Protein AF-A0AA44DJ04-F1 (afdb_monomer)

Nearest PDB structures (foldseek):
  2w25-assembly1_B  TM=4.644E-01  e=4.100E-03  Mycobacterium tuberculosis H37Rv
  3dfe-assembly2_C  TM=4.899E-01  e=1.283E-02  Trichormus variabilis ATCC 29413
  2w29-assembly1_B  TM=4.478E-01  e=8.770E-03  Mycobacterium tuberculosis H37Rv
  4pcq-assembly2_D  TM=4.815E-01  e=6.252E-02  Mycobacterium tuberculosis H37Rv
  4un1-assembly2_C  TM=4.308E-01  e=5.868E-02  Desulfovibrio desulfuricans

Mean predicted aligned error: 9.39 Å

Organism: Paraclostridium bifermentans (NCBI:txid1490)

Inter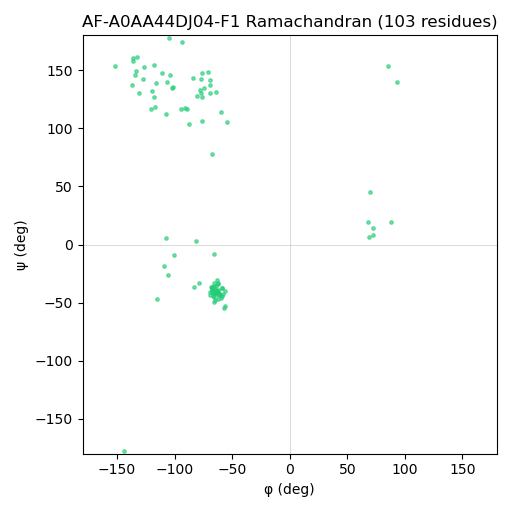Pro domains:
  IPR036680 Sporulation-like domain superfamily [SSF110997] (27-99)

Sequence (105 aa):
TGEDAVKDAQKRLEAATGWWTTYVGNDSNEYKIVIDWFTGEDAVKDAQKRLEAATGWWTTYVGYDSNEYKIVINGFEGESSAKDAQRKLQELGCWSTYVFTGEYK

Secondary structure (DSSP, 8-state):
-HHHHHHHHHHHHHHHH--------TT--EEEEEEEEEESHHHHHHHHHHHHHHH----EEEEEETTEEEEEEEEEESHHHHHHHHHHHHHTT---EEEE-S---

Solvent-accessible surface area (backbone atoms only — not comparable to full-atom values): 6173 Å² total; per-residue (Å²): 112,74,63,60,54,51,54,50,52,48,54,53,47,28,72,73,69,70,49,89,80,81,91,79,61,99,83,50,56,32,24,29,38,40,32,72,85,24,69,36,71,67,52,42,52,53,52,48,52,51,48,30,72,73,69,72,49,76,72,47,74,45,81,76,52,97,58,28,29,30,39,40,35,71,85,21,68,30,68,67,49,40,50,54,53,49,50,57,34,47,76,71,72,41,76,69,48,76,43,77,66,55,77,87,128

Foldseek 3Di:
DVVVVVVVVQVVCCVVPVDDDDDDDLPFQWKKKKQWWDQAPVRVVVVQVVCCVLPVADWDKDDDDDRTIMIMGTDQGDPVSVVVVCVVCVVVVGHIDMDGPDDDD

Structure (mmCIF, N/CA/C/O backbone):
data_AF-A0AA44DJ04-F1
#
_entry.id   AF-A0AA44DJ04-F1
#
loop_
_atom_site.group_PDB
_atom_site.id
_atom_site.type_symbol
_atom_site.label_atom_id
_atom_site.label_alt_id
_atom_site.label_comp_id
_atom_site.label_asym_id
_atom_site.label_entity_id
_atom_site.label_seq_id
_atom_site.pdbx_PDB_ins_code
_atom_site.Cartn_x
_atom_site.Cartn_y
_atom_site.Cartn_z
_atom_site.occupancy
_atom_site.B_iso_or_equiv
_atom_site.auth_seq_id
_atom_site.auth_comp_id
_atom_site.auth_asym_id
_atom_site.auth_atom_id
_atom_site.pdbx_PDB_model_num
ATOM 1 N N . THR A 1 1 ? 29.009 -4.445 -8.668 1.00 55.34 1 THR A N 1
ATOM 2 C CA . THR A 1 1 ? 28.687 -3.082 -8.171 1.00 55.34 1 THR A CA 1
ATOM 3 C C . THR A 1 1 ? 27.993 -3.201 -6.822 1.00 55.34 1 THR A C 1
ATOM 5 O O . THR A 1 1 ? 27.681 -4.316 -6.422 1.00 55.34 1 THR A O 1
ATOM 8 N N . GLY A 1 2 ? 27.792 -2.102 -6.084 1.00 68.19 2 GLY A N 1
ATOM 9 C CA . GLY A 1 2 ? 27.075 -2.146 -4.798 1.00 68.19 2 GLY A CA 1
ATOM 10 C C . GLY A 1 2 ? 25.615 -2.599 -4.938 1.00 68.19 2 GLY A C 1
ATOM 11 O O . GLY A 1 2 ? 25.120 -3.329 -4.092 1.00 68.19 2 GLY A O 1
ATOM 12 N N . GLU A 1 3 ? 24.965 -2.246 -6.049 1.00 67.19 3 GLU A N 1
ATOM 13 C CA . GLU A 1 3 ? 23.574 -2.601 -6.354 1.00 67.19 3 GLU A CA 1
ATOM 14 C C . GLU A 1 3 ? 23.336 -4.114 -6.472 1.00 67.19 3 GLU A C 1
ATOM 16 O O . GLU A 1 3 ? 22.411 -4.633 -5.849 1.00 67.19 3 GLU A O 1
ATOM 21 N N . ASP A 1 4 ? 24.191 -4.840 -7.202 1.00 73.81 4 ASP A N 1
ATOM 22 C CA . ASP A 1 4 ? 24.074 -6.301 -7.329 1.00 73.81 4 ASP A CA 1
ATOM 23 C C . ASP A 1 4 ? 24.159 -6.994 -5.964 1.00 73.81 4 ASP A C 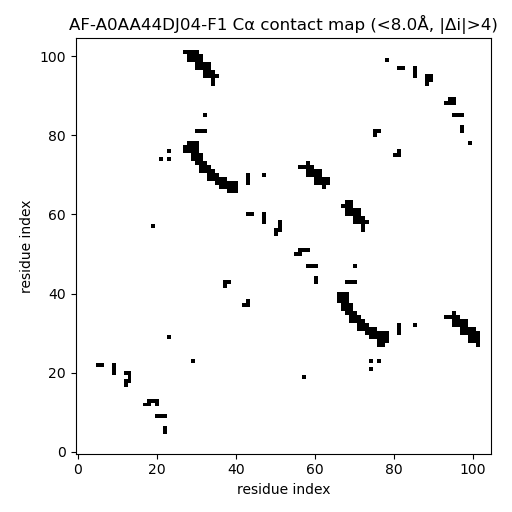1
ATOM 25 O O . ASP A 1 4 ? 23.431 -7.949 -5.700 1.00 73.81 4 ASP A O 1
ATOM 29 N N . ALA A 1 5 ? 25.010 -6.483 -5.069 1.00 76.50 5 ALA A N 1
ATOM 30 C CA . ALA A 1 5 ? 25.147 -7.009 -3.716 1.00 76.50 5 ALA A CA 1
ATOM 31 C C . ALA A 1 5 ? 23.898 -6.740 -2.859 1.00 76.50 5 ALA A C 1
ATOM 33 O O . ALA A 1 5 ? 23.507 -7.603 -2.075 1.00 76.50 5 ALA A O 1
ATOM 34 N N . VAL A 1 6 ? 23.242 -5.584 -3.028 1.00 73.31 6 VAL A N 1
ATOM 35 C CA . VAL A 1 6 ? 21.984 -5.278 -2.325 1.00 73.31 6 VAL A CA 1
ATOM 36 C C . VAL A 1 6 ? 20.843 -6.153 -2.839 1.00 73.31 6 VAL A C 1
ATOM 38 O O . VAL A 1 6 ? 20.108 -6.720 -2.034 1.00 73.31 6 VAL A O 1
ATOM 41 N N . LYS A 1 7 ? 20.727 -6.345 -4.159 1.00 75.31 7 LYS A N 1
ATOM 42 C CA . LYS A 1 7 ? 19.722 -7.245 -4.752 1.00 75.31 7 LYS A CA 1
ATOM 43 C C . LYS A 1 7 ? 19.948 -8.704 -4.354 1.00 75.31 7 LYS A C 1
ATOM 45 O O . LYS A 1 7 ? 18.987 -9.442 -4.150 1.00 75.31 7 LYS A O 1
ATOM 50 N N . ASP A 1 8 ? 21.200 -9.137 -4.219 1.00 81.38 8 ASP A N 1
ATOM 51 C CA . ASP A 1 8 ? 21.513 -10.483 -3.729 1.00 81.38 8 ASP A CA 1
ATOM 52 C C . ASP A 1 8 ? 21.171 -10.637 -2.238 1.00 81.38 8 ASP A C 1
ATOM 54 O O . ASP A 1 8 ? 20.573 -11.636 -1.839 1.00 81.38 8 ASP A O 1
ATOM 58 N N . ALA A 1 9 ? 21.462 -9.623 -1.416 1.00 78.88 9 ALA A N 1
ATOM 59 C CA . ALA A 1 9 ? 21.064 -9.594 -0.009 1.00 78.88 9 ALA A CA 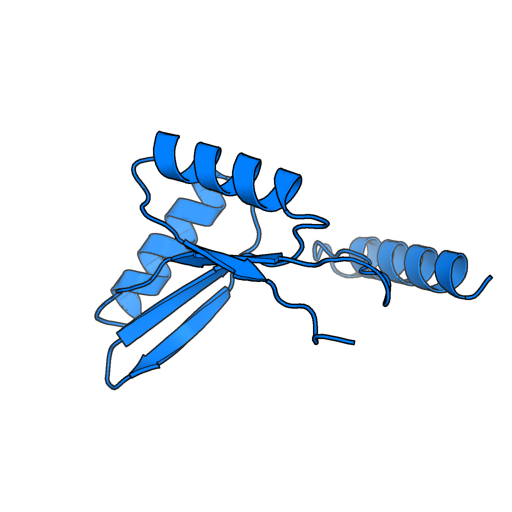1
ATOM 60 C C . ALA A 1 9 ? 19.536 -9.600 0.163 1.00 78.88 9 ALA A C 1
ATOM 62 O O . ALA A 1 9 ? 19.029 -10.330 1.013 1.00 78.88 9 ALA A O 1
ATOM 63 N N . GLN A 1 10 ? 18.813 -8.857 -0.680 1.00 78.81 10 GLN A N 1
ATOM 64 C CA . GLN A 1 10 ? 17.352 -8.865 -0.740 1.00 78.81 10 GLN A CA 1
ATOM 65 C C . GLN A 1 10 ? 16.830 -10.284 -0.996 1.00 78.81 10 GLN A C 1
ATOM 67 O O . GLN A 1 10 ? 16.088 -10.820 -0.180 1.00 78.81 10 GLN A O 1
ATOM 72 N N . LYS A 1 11 ? 17.290 -10.946 -2.067 1.00 76.81 11 LYS A N 1
ATOM 73 C CA . LYS A 1 11 ? 16.876 -12.324 -2.393 1.00 76.81 11 LYS A CA 1
ATOM 74 C C . LYS A 1 11 ? 17.136 -13.302 -1.250 1.00 76.81 11 LYS A C 1
ATOM 76 O O . LYS A 1 11 ? 16.317 -14.180 -0.991 1.00 76.81 11 LYS A O 1
ATOM 81 N N . ARG A 1 12 ? 18.273 -13.163 -0.558 1.00 85.25 12 ARG A N 1
ATOM 82 C CA . ARG A 1 12 ? 18.601 -13.996 0.610 1.00 85.25 12 ARG A CA 1
ATOM 83 C C . ARG A 1 12 ? 17.662 -13.731 1.783 1.00 85.25 12 ARG A C 1
ATOM 85 O O . ARG A 1 12 ? 17.298 -14.683 2.465 1.00 85.25 12 ARG A O 1
ATOM 92 N N . LEU A 1 13 ? 17.275 -12.477 2.013 1.00 73.25 13 LEU A N 1
ATOM 93 C CA . LEU A 1 13 ? 16.324 -12.106 3.058 1.00 73.25 13 LEU A CA 1
ATOM 94 C C . LEU A 1 13 ? 14.938 -12.688 2.761 1.00 73.25 13 LEU A C 1
ATOM 96 O O . LEU A 1 13 ? 14.392 -13.373 3.617 1.00 73.25 13 LEU A O 1
ATOM 100 N N . GLU A 1 14 ? 14.429 -12.513 1.539 1.00 77.06 14 GLU A N 1
ATOM 101 C CA . GLU A 1 14 ? 13.141 -13.082 1.108 1.00 77.06 14 GLU A CA 1
ATOM 102 C C . GLU A 1 14 ? 13.129 -14.607 1.234 1.00 77.06 14 GLU A C 1
ATOM 104 O O . GLU A 1 14 ? 12.185 -15.183 1.769 1.00 77.06 14 GLU A O 1
ATOM 109 N N . ALA A 1 15 ? 14.205 -15.270 0.802 1.00 78.50 15 ALA A N 1
ATOM 110 C CA . ALA A 1 15 ? 14.336 -16.719 0.918 1.00 78.50 15 ALA A CA 1
ATOM 111 C C . ALA A 1 15 ? 14.416 -17.199 2.379 1.00 78.50 15 ALA A C 1
ATOM 113 O O . ALA A 1 15 ? 13.956 -18.297 2.685 1.00 78.50 15 ALA A O 1
ATOM 114 N N . ALA A 1 16 ? 15.008 -16.403 3.274 1.00 77.81 16 ALA A N 1
ATOM 115 C CA . ALA A 1 16 ? 15.196 -16.770 4.676 1.00 77.81 16 ALA A CA 1
ATOM 116 C C . ALA A 1 16 ? 13.958 -16.504 5.543 1.00 77.81 16 ALA A C 1
ATOM 118 O O . ALA A 1 16 ? 13.691 -17.268 6.469 1.00 77.81 16 ALA A O 1
ATOM 119 N N . THR A 1 17 ? 13.222 -15.423 5.280 1.00 69.88 17 THR A N 1
ATOM 120 C CA . THR A 1 17 ? 12.111 -14.976 6.138 1.00 69.88 17 THR A CA 1
ATOM 121 C C . THR A 1 17 ? 10.741 -15.188 5.506 1.00 69.88 17 THR A C 1
ATOM 123 O O . THR A 1 17 ? 9.735 -15.162 6.214 1.00 69.88 17 THR A O 1
ATOM 126 N N . GLY A 1 18 ? 10.680 -15.371 4.185 1.00 67.00 18 GLY A N 1
ATOM 127 C CA . GLY A 1 18 ? 9.436 -15.322 3.420 1.00 67.00 18 GLY A CA 1
ATOM 128 C C . GLY A 1 18 ? 8.821 -13.922 3.346 1.00 67.00 18 GLY A C 1
ATOM 129 O O . GLY A 1 18 ? 7.701 -13.780 2.861 1.00 67.00 18 GLY A O 1
ATOM 130 N N . TRP A 1 19 ? 9.506 -12.887 3.843 1.00 58.12 19 TRP A N 1
ATOM 131 C CA . TRP A 1 19 ? 9.027 -11.511 3.755 1.00 58.12 19 TRP A CA 1
ATOM 132 C C . TRP A 1 19 ? 9.256 -10.985 2.354 1.00 58.12 19 TRP A C 1
ATOM 134 O O . TRP A 1 19 ? 10.363 -11.080 1.840 1.00 58.12 19 TRP A O 1
ATOM 144 N N . TRP A 1 20 ? 8.222 -10.401 1.759 1.00 54.19 20 TRP A N 1
ATOM 145 C CA . TRP A 1 20 ? 8.374 -9.676 0.508 1.00 54.19 20 TRP A CA 1
ATOM 146 C C . TRP A 1 20 ? 9.177 -8.396 0.752 1.00 54.19 20 TRP A C 1
ATOM 148 O O . TRP A 1 20 ? 8.873 -7.639 1.677 1.00 54.19 20 TRP A O 1
ATOM 158 N N . THR A 1 21 ? 10.200 -8.151 -0.063 1.00 50.66 21 THR A N 1
ATOM 159 C CA . THR A 1 21 ? 11.024 -6.942 0.024 1.00 50.66 21 THR A CA 1
ATOM 160 C C . T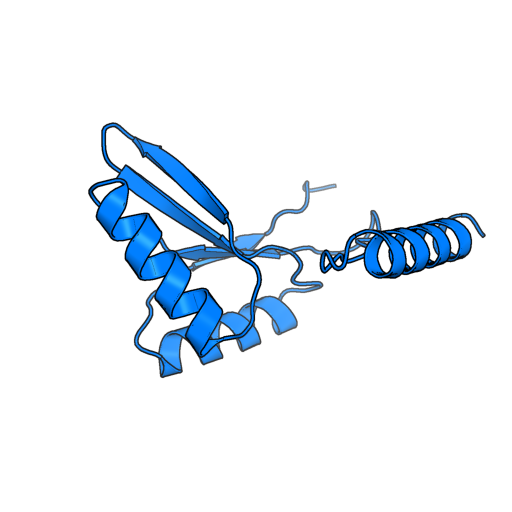HR A 1 21 ? 11.208 -6.328 -1.359 1.00 50.66 21 THR A C 1
ATOM 162 O O . THR A 1 21 ? 10.982 -6.977 -2.374 1.00 50.66 21 THR A O 1
ATOM 165 N N . THR A 1 22 ? 11.587 -5.053 -1.422 1.00 60.00 22 THR A N 1
ATOM 166 C CA . THR A 1 22 ? 11.898 -4.401 -2.697 1.00 60.00 22 THR A CA 1
ATOM 167 C C . THR A 1 22 ? 13.153 -3.553 -2.557 1.00 60.00 22 THR A C 1
ATOM 169 O O . THR A 1 22 ? 13.347 -2.883 -1.540 1.00 60.00 22 THR A O 1
ATOM 172 N N . TYR A 1 23 ? 14.032 -3.611 -3.555 1.00 55.84 23 TYR A N 1
ATOM 173 C CA . TYR A 1 23 ? 15.187 -2.727 -3.652 1.00 55.84 23 TYR A CA 1
ATOM 174 C C . TYR A 1 23 ? 14.745 -1.385 -4.233 1.00 55.84 23 TYR A C 1
ATOM 176 O O . TYR A 1 23 ? 14.156 -1.347 -5.310 1.00 55.84 23 TYR A O 1
ATOM 184 N N . VAL A 1 24 ? 15.079 -0.295 -3.542 1.00 54.06 24 VAL A N 1
ATOM 185 C CA . VAL A 1 24 ? 14.815 1.077 -3.989 1.00 54.06 24 VAL A CA 1
ATOM 186 C C . VAL A 1 24 ? 16.158 1.782 -4.175 1.00 54.06 24 VAL A C 1
ATOM 188 O O . VAL A 1 24 ? 16.956 1.879 -3.240 1.00 54.06 24 VAL A O 1
ATOM 191 N N . GLY A 1 25 ? 16.446 2.216 -5.403 1.00 54.75 25 GLY A N 1
ATOM 192 C CA . GLY A 1 25 ? 17.670 2.950 -5.727 1.00 54.75 25 GLY A CA 1
ATOM 193 C C . GLY A 1 25 ? 17.598 4.407 -5.260 1.00 54.75 25 GLY A C 1
ATOM 194 O O . GLY A 1 25 ? 16.548 5.028 -5.310 1.00 54.75 25 GLY A O 1
ATOM 195 N N . ASN A 1 26 ? 18.723 5.001 -4.861 1.00 55.09 26 ASN A N 1
ATOM 196 C CA . ASN A 1 26 ? 18.763 6.373 -4.323 1.00 55.09 26 ASN A CA 1
ATOM 197 C C . ASN A 1 26 ?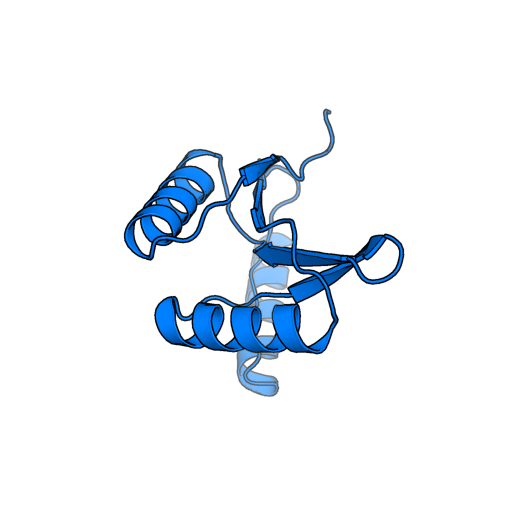 18.394 7.483 -5.346 1.00 55.09 26 ASN A C 1
ATOM 199 O O . ASN A 1 26 ? 18.268 8.647 -4.982 1.00 55.09 26 ASN A O 1
ATOM 203 N N . ASP A 1 27 ? 18.241 7.131 -6.628 1.00 55.88 27 ASP A N 1
ATOM 204 C CA . ASP A 1 27 ? 17.797 8.020 -7.713 1.00 55.88 27 ASP A CA 1
ATOM 205 C C . ASP A 1 27 ? 16.365 7.713 -8.194 1.00 55.88 27 ASP A C 1
ATOM 207 O O . ASP A 1 27 ? 15.902 8.296 -9.177 1.00 55.88 27 ASP A O 1
ATOM 211 N N . SER A 1 28 ? 15.646 6.796 -7.538 1.00 56.44 28 SER A N 1
ATOM 212 C CA . SER A 1 28 ? 14.270 6.491 -7.921 1.00 56.44 28 SER A CA 1
ATOM 213 C C . SER A 1 28 ? 13.328 7.591 -7.443 1.00 56.44 28 SER A C 1
ATOM 215 O O . SER A 1 28 ? 13.280 7.911 -6.255 1.00 56.44 28 SER A O 1
ATOM 217 N N . ASN A 1 29 ? 12.533 8.125 -8.369 1.00 68.44 29 ASN A N 1
ATOM 218 C CA . ASN A 1 29 ? 11.366 8.940 -8.059 1.00 68.44 29 ASN A CA 1
ATOM 219 C C . ASN A 1 29 ? 10.307 8.053 -7.390 1.00 68.44 29 ASN A C 1
ATOM 221 O O . ASN A 1 29 ? 9.388 7.576 -8.056 1.00 68.44 29 ASN A O 1
ATOM 225 N N . GLU A 1 30 ? 10.479 7.758 -6.107 1.00 74.56 30 GLU A N 1
ATOM 226 C CA . GLU A 1 30 ? 9.580 6.881 -5.371 1.00 74.56 30 GLU A CA 1
ATOM 227 C C . GLU A 1 30 ? 8.291 7.625 -4.999 1.00 74.56 30 GLU A C 1
ATOM 229 O O . GLU A 1 30 ? 8.273 8.823 -4.697 1.00 74.56 30 GLU A O 1
ATOM 234 N N . TYR A 1 31 ? 7.187 6.896 -5.063 1.00 77.19 31 TYR A N 1
ATOM 235 C CA . TYR A 1 31 ? 5.878 7.343 -4.634 1.00 77.19 31 TYR A CA 1
ATOM 236 C C . TYR A 1 31 ? 5.297 6.337 -3.643 1.00 77.19 31 TYR A C 1
ATOM 238 O O . TYR A 1 31 ? 5.551 5.132 -3.699 1.00 77.19 31 TYR A O 1
ATOM 246 N N . LYS A 1 32 ? 4.435 6.844 -2.768 1.00 81.81 32 LYS A N 1
ATOM 247 C CA . LYS A 1 32 ? 3.542 6.048 -1.931 1.00 81.81 32 LYS A CA 1
ATOM 248 C C . LYS A 1 32 ? 2.099 6.377 -2.260 1.00 81.81 32 LYS A C 1
ATOM 250 O O . LYS A 1 32 ? 1.788 7.491 -2.680 1.00 81.81 32 LYS A O 1
ATOM 255 N N . ILE A 1 33 ? 1.210 5.432 -2.007 1.00 81.75 33 ILE A N 1
ATOM 256 C CA . ILE A 1 33 ? -0.227 5.685 -1.962 1.00 81.75 33 ILE A CA 1
ATOM 257 C C . ILE A 1 33 ? -0.649 5.783 -0.503 1.00 81.75 33 ILE A C 1
ATOM 259 O O . ILE A 1 33 ? -0.236 4.976 0.330 1.00 81.75 33 ILE A O 1
ATOM 263 N N . VAL A 1 34 ? -1.475 6.780 -0.206 1.00 83.00 34 VAL A N 1
ATOM 264 C CA . VAL A 1 34 ? -2.087 7.000 1.098 1.00 83.00 34 VAL A CA 1
ATOM 265 C C . VAL A 1 34 ? -3.601 6.892 0.953 1.00 83.00 34 VAL A C 1
ATOM 267 O O . VAL A 1 34 ? -4.220 7.538 0.105 1.00 83.00 34 VAL A O 1
ATOM 270 N N . ILE A 1 35 ? -4.194 6.050 1.790 1.00 84.38 35 ILE A N 1
ATOM 271 C CA . ILE A 1 35 ? -5.639 5.959 1.982 1.00 84.38 35 ILE A CA 1
ATOM 272 C C . ILE A 1 35 ? -5.916 6.572 3.352 1.00 84.38 35 ILE A C 1
ATOM 274 O O . ILE A 1 35 ? -5.469 6.053 4.377 1.00 84.38 35 ILE A O 1
ATOM 278 N N . ASP A 1 36 ? -6.587 7.716 3.348 1.00 82.94 36 ASP A N 1
ATOM 279 C CA . ASP A 1 36 ? -6.823 8.530 4.537 1.00 82.94 36 ASP A CA 1
ATOM 280 C C . ASP A 1 36 ? -8.168 8.204 5.219 1.00 82.94 36 ASP A C 1
ATOM 282 O O . ASP A 1 36 ? -9.001 7.486 4.667 1.00 82.94 36 ASP A O 1
ATOM 286 N N . TRP A 1 37 ? -8.392 8.821 6.386 1.00 78.44 37 TRP A N 1
ATOM 287 C CA . TRP A 1 37 ? -9.696 8.945 7.058 1.00 78.44 37 TRP A CA 1
ATOM 288 C C . TRP A 1 37 ? -10.300 7.659 7.639 1.00 78.44 37 TRP A C 1
ATOM 290 O O . TRP A 1 37 ? -11.505 7.424 7.534 1.00 78.44 37 TRP A O 1
ATOM 300 N N . PHE A 1 38 ? -9.501 6.851 8.337 1.00 85.81 38 PHE A N 1
ATOM 301 C CA . PHE A 1 38 ? -10.042 5.781 9.180 1.00 85.81 38 PHE A CA 1
ATOM 302 C C . PHE A 1 38 ? -10.193 6.249 10.626 1.00 85.81 38 PHE A C 1
ATOM 304 O O . PHE A 1 38 ? -9.198 6.535 11.290 1.00 85.81 38 PHE A O 1
ATOM 311 N N . THR A 1 39 ? -11.423 6.289 11.138 1.00 90.62 39 THR A N 1
ATOM 312 C CA . THR A 1 39 ? -11.687 6.562 12.558 1.00 90.62 39 THR A CA 1
ATOM 313 C C . THR A 1 39 ? -11.699 5.254 13.349 1.00 90.62 39 THR A C 1
ATOM 315 O O . THR A 1 39 ? -12.566 4.406 13.139 1.00 90.62 39 THR A O 1
ATOM 318 N N . GLY A 1 40 ? -10.764 5.103 14.286 1.00 90.25 40 GLY A N 1
ATOM 319 C CA . GLY A 1 40 ? -10.609 3.904 15.110 1.00 90.25 40 GLY A CA 1
ATOM 320 C C . GLY A 1 40 ? -9.616 2.884 14.554 1.00 90.25 40 GLY A C 1
ATOM 321 O O . GLY A 1 40 ? -9.580 2.590 13.358 1.00 90.25 40 GLY A O 1
ATOM 322 N N . GLU A 1 41 ? -8.826 2.299 15.456 1.00 92.19 41 GLU A N 1
ATOM 323 C CA . GLU A 1 41 ? -7.776 1.344 15.088 1.00 92.19 41 GLU A CA 1
ATOM 324 C C . GLU A 1 41 ? -8.347 0.049 14.480 1.00 92.19 41 GLU A C 1
ATOM 326 O O . GLU A 1 41 ? -7.781 -0.519 13.546 1.00 92.19 41 GLU A O 1
ATOM 331 N N . ASP A 1 42 ? -9.500 -0.411 14.964 1.00 93.38 42 ASP A N 1
ATOM 332 C CA . ASP A 1 42 ? -10.143 -1.613 14.426 1.00 93.38 42 ASP A CA 1
ATOM 333 C C . ASP A 1 42 ? -10.645 -1.401 12.992 1.00 93.38 42 ASP A C 1
ATOM 335 O O . ASP A 1 42 ? -10.530 -2.300 12.157 1.00 93.38 42 ASP A O 1
ATOM 339 N N . ALA A 1 43 ? -11.139 -0.197 12.680 1.00 88.50 43 ALA A N 1
ATOM 340 C CA . ALA A 1 43 ? -11.611 0.144 11.342 1.00 88.50 43 ALA A CA 1
ATOM 341 C C . ALA A 1 43 ? -10.459 0.142 10.328 1.00 88.50 43 ALA A C 1
ATOM 343 O O . ALA A 1 43 ? -10.592 -0.446 9.252 1.00 88.50 43 ALA A O 1
ATOM 344 N N . VAL A 1 44 ? -9.310 0.738 10.679 1.00 92.19 44 VAL A N 1
ATOM 345 C CA . VAL A 1 44 ? -8.142 0.735 9.786 1.00 92.19 44 VAL A CA 1
ATOM 346 C C . VAL A 1 44 ? -7.554 -0.667 9.622 1.00 92.19 44 VAL A C 1
ATOM 348 O O . VAL A 1 44 ? -7.186 -1.032 8.510 1.00 92.19 44 VAL A O 1
ATOM 351 N N . LYS A 1 45 ? -7.534 -1.494 10.677 1.00 93.25 45 LYS A N 1
ATOM 352 C CA . LYS A 1 45 ? -7.065 -2.889 10.600 1.00 93.25 45 LYS A CA 1
ATOM 353 C C . LYS A 1 45 ? -7.950 -3.757 9.712 1.00 93.25 45 LYS A C 1
ATOM 355 O O . LYS A 1 45 ? -7.435 -4.585 8.962 1.00 93.25 45 LYS A O 1
ATOM 360 N N . ASP A 1 46 ? -9.271 -3.611 9.803 1.00 92.25 46 ASP A N 1
ATOM 361 C CA . ASP A 1 46 ? -10.193 -4.358 8.942 1.00 92.25 46 ASP A CA 1
ATOM 362 C C . ASP A 1 46 ? -10.047 -3.929 7.476 1.00 92.25 46 ASP A C 1
ATOM 364 O O . ASP A 1 46 ? -9.917 -4.775 6.588 1.00 92.25 46 ASP A O 1
ATOM 368 N N . ALA A 1 47 ? -9.970 -2.619 7.224 1.00 89.69 47 ALA A N 1
ATOM 369 C CA . ALA A 1 47 ? -9.729 -2.082 5.889 1.00 89.69 47 ALA A CA 1
ATOM 370 C C . ALA A 1 47 ? -8.387 -2.550 5.307 1.00 89.69 47 ALA A C 1
ATOM 372 O O . ALA A 1 47 ? -8.345 -2.982 4.154 1.00 89.69 47 ALA A O 1
ATOM 373 N N . GLN A 1 48 ? -7.321 -2.540 6.113 1.00 91.88 48 GLN A N 1
ATOM 374 C CA . GLN A 1 48 ? -6.004 -3.053 5.738 1.00 91.88 48 GLN A CA 1
ATOM 375 C C . GLN A 1 48 ? -6.095 -4.515 5.292 1.00 91.88 48 GLN A C 1
ATOM 377 O O . GLN A 1 48 ? -5.718 -4.839 4.171 1.00 91.88 48 GLN A O 1
ATOM 382 N N . LYS A 1 49 ? -6.690 -5.394 6.108 1.00 92.06 49 LYS A N 1
ATOM 383 C CA . LYS A 1 49 ? -6.831 -6.822 5.769 1.00 92.06 49 LYS A CA 1
ATOM 384 C C . LYS A 1 49 ? -7.590 -7.048 4.464 1.00 92.06 49 LYS A C 1
ATOM 386 O O . LYS A 1 49 ? -7.192 -7.887 3.659 1.00 92.06 49 LYS A O 1
ATOM 391 N N . ARG A 1 50 ? -8.685 -6.313 4.241 1.00 90.44 50 ARG A N 1
ATOM 392 C CA . ARG A 1 50 ? -9.465 -6.409 2.994 1.00 90.44 50 ARG A CA 1
ATOM 393 C C . ARG A 1 50 ? -8.653 -5.951 1.791 1.00 90.44 50 ARG A C 1
ATOM 395 O O . ARG A 1 50 ? -8.716 -6.584 0.741 1.00 90.44 50 ARG A O 1
ATOM 402 N N . LEU A 1 51 ? -7.896 -4.871 1.950 1.00 88.56 51 LEU A N 1
ATOM 403 C CA . LEU A 1 51 ? -7.055 -4.322 0.901 1.00 88.56 51 LEU A CA 1
ATOM 404 C C . LEU A 1 51 ? -5.936 -5.293 0.510 1.00 88.56 51 LEU A C 1
ATOM 406 O O . LEU A 1 51 ? -5.755 -5.562 -0.679 1.00 88.56 51 LEU A O 1
ATOM 410 N N . GLU A 1 52 ? -5.232 -5.857 1.490 1.00 91.25 52 GLU A N 1
ATOM 411 C CA . GLU A 1 52 ? -4.183 -6.857 1.264 1.00 91.25 52 GLU A CA 1
ATOM 412 C C . GLU A 1 52 ? -4.757 -8.109 0.589 1.00 91.25 52 GLU A C 1
ATOM 414 O O . GLU A 1 52 ? -4.194 -8.596 -0.390 1.00 91.25 52 GLU A O 1
ATOM 419 N N . ALA A 1 53 ? -5.935 -8.574 1.020 1.00 89.31 53 ALA A N 1
ATOM 420 C CA . ALA A 1 53 ? -6.616 -9.707 0.396 1.00 89.31 53 ALA A CA 1
ATOM 421 C C . ALA A 1 53 ? -7.062 -9.429 -1.053 1.00 89.31 53 ALA A C 1
ATOM 423 O O . ALA A 1 53 ? -6.985 -10.318 -1.899 1.00 89.31 53 ALA A O 1
ATOM 424 N N . ALA A 1 54 ? -7.527 -8.213 -1.356 1.00 86.44 54 ALA A N 1
ATOM 425 C CA . ALA A 1 54 ? -8.016 -7.847 -2.687 1.00 86.44 54 ALA A CA 1
ATOM 426 C C . ALA A 1 54 ? -6.887 -7.553 -3.686 1.00 86.44 54 ALA A C 1
ATOM 428 O O . ALA A 1 54 ? -7.030 -7.789 -4.887 1.00 86.44 54 ALA A O 1
ATOM 429 N N . THR A 1 55 ? -5.771 -7.000 -3.211 1.00 85.75 55 THR A N 1
ATOM 430 C CA . THR A 1 55 ? -4.696 -6.506 -4.084 1.00 85.75 55 THR A CA 1
ATOM 431 C C . THR A 1 55 ? -3.467 -7.403 -4.104 1.00 85.75 55 THR A C 1
ATOM 433 O O . THR A 1 55 ? -2.756 -7.392 -5.112 1.00 85.75 55 THR A O 1
ATOM 436 N N . GLY A 1 56 ? -3.235 -8.164 -3.030 1.00 88.31 56 GLY A N 1
ATOM 437 C CA . GLY A 1 56 ? -1.981 -8.864 -2.759 1.00 88.31 56 GLY A CA 1
ATOM 438 C C . GLY A 1 56 ? -0.835 -7.934 -2.352 1.00 88.31 56 GLY A C 1
ATOM 439 O O . GLY A 1 56 ? 0.307 -8.381 -2.294 1.00 88.31 56 GLY A O 1
ATOM 440 N N . TRP A 1 57 ? -1.098 -6.644 -2.128 1.00 84.94 57 TRP A N 1
ATOM 441 C CA . TRP A 1 57 ? -0.064 -5.679 -1.769 1.00 84.94 57 TRP A CA 1
ATOM 442 C C . TRP A 1 57 ? 0.215 -5.693 -0.282 1.00 84.94 57 TRP A C 1
ATOM 444 O O . TRP A 1 57 ? -0.701 -5.816 0.522 1.00 84.94 57 TRP A O 1
ATOM 454 N N . TRP A 1 58 ? 1.481 -5.506 0.072 1.00 86.06 58 TRP A N 1
ATOM 455 C CA . TRP A 1 58 ? 1.858 -5.234 1.447 1.00 86.06 58 TRP A CA 1
ATOM 456 C C . TRP A 1 58 ? 1.490 -3.799 1.820 1.00 86.06 58 TRP A C 1
ATOM 458 O O . TRP A 1 58 ? 1.767 -2.866 1.060 1.00 86.06 58 TRP A O 1
ATOM 468 N N . THR A 1 59 ? 0.895 -3.610 2.996 1.00 86.56 59 THR A N 1
ATOM 469 C CA . THR A 1 59 ? 0.481 -2.288 3.470 1.00 86.56 59 THR A CA 1
ATOM 470 C C . THR A 1 59 ? 0.841 -2.082 4.937 1.00 86.56 59 THR A C 1
ATOM 472 O O . THR A 1 59 ? 1.010 -3.034 5.695 1.00 86.56 59 THR A O 1
ATOM 475 N N . THR A 1 60 ? 0.941 -0.822 5.353 1.00 90.56 60 THR A N 1
ATOM 476 C CA . THR A 1 60 ? 1.129 -0.451 6.762 1.00 90.56 60 THR A CA 1
ATOM 477 C C . THR A 1 60 ? 0.064 0.561 7.147 1.00 90.56 60 THR A C 1
ATOM 479 O O . THR A 1 60 ? -0.241 1.440 6.345 1.00 90.56 60 THR A O 1
ATOM 482 N N . TYR A 1 61 ? -0.473 0.504 8.366 1.00 86.88 61 TYR A N 1
ATOM 483 C CA . TYR A 1 61 ? -1.286 1.597 8.900 1.00 86.88 61 TYR A CA 1
ATOM 484 C C . TYR A 1 61 ? -0.509 2.429 9.921 1.00 86.88 61 TYR A C 1
ATOM 486 O O . TYR A 1 61 ? 0.327 1.911 10.661 1.00 86.88 61 TYR A O 1
ATOM 494 N N . VAL A 1 62 ? -0.782 3.730 9.959 1.00 87.12 62 VAL A N 1
ATOM 495 C CA . VAL A 1 62 ? -0.159 4.681 10.889 1.00 87.12 62 VAL A CA 1
ATOM 496 C C . VAL A 1 62 ? -1.223 5.580 11.506 1.00 87.12 62 VAL A C 1
ATOM 498 O O . VAL A 1 62 ? -2.215 5.907 10.853 1.00 87.12 62 VAL A O 1
ATOM 501 N N . GLY A 1 63 ? -1.028 5.973 12.765 1.00 85.94 63 GLY A N 1
ATOM 502 C CA . GLY A 1 63 ? -1.851 7.004 13.398 1.00 85.94 63 GLY A CA 1
ATOM 503 C C . GLY A 1 63 ? -1.570 8.377 12.785 1.00 85.94 63 GLY A C 1
ATOM 504 O O . GLY A 1 63 ? -0.423 8.683 12.452 1.00 85.94 63 GLY A O 1
ATOM 505 N N . TYR A 1 64 ? -2.613 9.186 12.623 1.00 78.81 64 TYR A N 1
ATOM 506 C CA . TYR A 1 64 ? -2.534 10.547 12.092 1.00 78.81 64 TYR A CA 1
ATOM 507 C C . TYR A 1 64 ? -2.929 11.606 13.122 1.00 78.81 64 TYR A C 1
ATOM 509 O O . TYR A 1 64 ? -2.198 12.577 13.294 1.00 78.81 64 TYR A O 1
ATOM 517 N N . ASP A 1 65 ? -4.043 11.393 13.821 1.00 85.31 65 ASP A N 1
ATOM 518 C CA . ASP A 1 65 ? -4.537 12.243 14.909 1.00 85.31 65 ASP A CA 1
ATOM 519 C C . ASP A 1 65 ? -5.198 11.353 15.982 1.00 85.31 65 ASP A C 1
ATOM 521 O O . ASP A 1 65 ? -5.192 10.120 15.881 1.00 85.31 65 ASP A O 1
ATOM 525 N N . SER A 1 66 ? -5.757 11.954 17.031 1.00 85.81 66 SER A N 1
ATOM 526 C CA . SER A 1 66 ? -6.493 11.274 18.089 1.00 85.81 66 SER A CA 1
ATOM 527 C C . SER A 1 66 ? -7.619 10.427 17.497 1.00 85.81 66 SER A C 1
ATOM 529 O O . SER A 1 66 ? -8.659 10.940 17.086 1.00 85.81 66 SER A O 1
ATOM 531 N N . ASN A 1 67 ? -7.403 9.109 17.493 1.00 89.12 67 ASN A N 1
ATOM 532 C CA . ASN A 1 67 ? -8.313 8.103 16.948 1.00 89.12 67 ASN A CA 1
ATOM 533 C C . ASN A 1 67 ? -8.481 8.128 15.413 1.00 89.12 67 ASN A C 1
ATOM 535 O O . ASN A 1 67 ? -9.437 7.547 14.897 1.00 89.12 67 ASN A O 1
ATOM 539 N N . GLU A 1 68 ? -7.555 8.744 14.677 1.00 89.94 68 GLU A N 1
ATOM 540 C CA . GLU A 1 68 ? -7.538 8.745 13.211 1.00 89.94 68 GLU A CA 1
ATOM 541 C C . GLU A 1 68 ? -6.298 8.039 12.666 1.00 89.94 68 GLU A C 1
ATOM 543 O O . GLU A 1 68 ? -5.184 8.222 13.158 1.00 89.94 68 GLU A O 1
ATOM 548 N N . TYR A 1 69 ? -6.489 7.251 11.612 1.00 89.75 69 TYR A N 1
ATOM 549 C CA . TYR A 1 69 ? -5.460 6.410 11.019 1.00 89.75 69 TYR A CA 1
ATOM 550 C C . TYR A 1 69 ? -5.478 6.488 9.493 1.00 89.75 69 TYR A C 1
ATOM 552 O O . TYR A 1 69 ? -6.469 6.873 8.866 1.00 89.75 69 TYR A O 1
ATOM 560 N N . LYS A 1 70 ? -4.355 6.089 8.896 1.00 88.44 70 LYS A N 1
ATOM 561 C CA . LYS A 1 70 ? -4.123 6.044 7.449 1.00 88.44 70 LYS A CA 1
ATOM 562 C C . LYS A 1 70 ? -3.498 4.718 7.067 1.00 88.44 70 LYS A C 1
ATOM 564 O O . LYS A 1 70 ? -2.719 4.180 7.851 1.00 88.44 70 LYS A O 1
ATOM 569 N N . ILE A 1 71 ? -3.770 4.241 5.857 1.00 86.56 71 ILE A N 1
ATOM 570 C CA . ILE A 1 71 ? -3.047 3.118 5.249 1.00 86.56 71 ILE A CA 1
ATOM 571 C C . ILE A 1 71 ? -2.051 3.676 4.237 1.00 86.56 71 ILE A C 1
ATOM 573 O O . ILE A 1 71 ? -2.383 4.552 3.440 1.00 86.56 71 ILE A O 1
ATOM 577 N N . VAL A 1 72 ? -0.828 3.162 4.273 1.00 87.06 72 VAL A N 1
ATOM 578 C CA . VAL A 1 72 ? 0.279 3.537 3.399 1.00 87.06 72 VAL A CA 1
ATOM 579 C C . VAL A 1 72 ? 0.737 2.316 2.615 1.00 87.06 72 VAL A C 1
ATOM 581 O O . VAL A 1 72 ? 0.970 1.245 3.179 1.00 87.06 72 VAL A O 1
ATOM 584 N N . ILE A 1 73 ? 0.899 2.509 1.310 1.00 86.44 73 ILE A N 1
ATOM 585 C CA . ILE A 1 73 ? 1.427 1.527 0.366 1.00 86.44 73 ILE A CA 1
ATOM 586 C C . ILE A 1 73 ? 2.675 2.146 -0.262 1.00 86.44 73 ILE A C 1
ATOM 588 O O . ILE A 1 73 ? 2.579 3.192 -0.903 1.00 86.44 73 ILE A O 1
ATOM 592 N N . ASN A 1 74 ? 3.839 1.543 -0.036 1.00 83.38 74 ASN A N 1
ATOM 593 C CA . ASN A 1 74 ? 5.129 2.037 -0.534 1.00 83.38 74 ASN A CA 1
ATOM 594 C C . ASN A 1 74 ? 5.625 1.189 -1.716 1.00 83.38 74 ASN A C 1
ATOM 596 O O . ASN A 1 74 ? 5.010 0.179 -2.059 1.00 83.38 74 ASN A O 1
ATOM 600 N N . GLY A 1 75 ? 6.766 1.572 -2.295 1.00 76.31 75 GLY A N 1
ATOM 601 C CA . GLY A 1 75 ? 7.454 0.777 -3.312 1.00 76.31 75 GLY A CA 1
ATOM 602 C C . GLY A 1 75 ? 6.997 1.038 -4.747 1.00 76.31 75 GLY A C 1
ATOM 603 O O . GLY A 1 75 ? 7.234 0.198 -5.615 1.00 76.31 75 GLY A O 1
ATOM 604 N N . PHE A 1 76 ? 6.351 2.177 -5.025 1.00 80.38 76 PHE A N 1
ATOM 605 C CA . PHE A 1 76 ? 6.039 2.569 -6.400 1.00 80.38 76 PHE A CA 1
ATOM 606 C C . PHE A 1 76 ? 7.205 3.351 -7.003 1.00 80.38 76 PHE A C 1
ATOM 608 O O . PHE A 1 76 ? 7.394 4.535 -6.724 1.00 80.38 76 PHE A O 1
ATOM 615 N N . GLU A 1 77 ? 7.979 2.685 -7.859 1.00 80.88 77 GLU A N 1
ATOM 616 C CA . GLU A 1 77 ? 9.040 3.319 -8.637 1.00 80.88 77 GLU A CA 1
ATOM 617 C C . GLU A 1 77 ? 8.436 4.111 -9.810 1.00 80.88 77 GLU A C 1
ATOM 619 O O . GLU A 1 77 ? 7.956 3.548 -10.798 1.00 80.88 77 GLU A O 1
ATOM 624 N N . GLY A 1 78 ? 8.440 5.438 -9.689 1.00 75.06 78 GLY A N 1
ATOM 625 C CA . GLY A 1 78 ? 7.925 6.358 -10.696 1.00 75.06 78 GLY A CA 1
ATOM 626 C C . GLY A 1 78 ? 6.418 6.619 -10.614 1.00 75.06 78 GLY A C 1
ATOM 627 O O . GLY A 1 78 ? 5.611 5.794 -10.181 1.00 75.06 78 GLY A O 1
ATOM 628 N N . GLU A 1 79 ? 6.020 7.797 -11.101 1.00 77.44 79 GLU A N 1
ATOM 629 C CA . GLU A 1 79 ? 4.639 8.284 -10.998 1.00 77.44 79 GLU A CA 1
ATOM 630 C C . GLU A 1 79 ? 3.645 7.381 -11.743 1.00 77.44 79 GLU A C 1
ATOM 632 O O . GLU A 1 79 ? 2.503 7.223 -11.320 1.00 77.44 79 GLU A O 1
ATOM 637 N N . SER A 1 80 ? 4.071 6.766 -12.853 1.00 78.06 80 SER A N 1
ATOM 638 C CA . SER A 1 80 ? 3.198 5.889 -13.642 1.00 78.06 80 SER A CA 1
ATOM 639 C C . SER A 1 80 ? 2.793 4.639 -12.859 1.00 78.06 80 SER A C 1
ATOM 641 O O . SER A 1 80 ? 1.619 4.281 -12.871 1.00 78.06 80 SER A O 1
ATOM 643 N N . SER A 1 81 ? 3.730 4.028 -12.121 1.00 82.06 81 SER A N 1
ATOM 644 C CA . SER A 1 81 ? 3.451 2.867 -11.265 1.00 82.06 81 SER A CA 1
ATOM 645 C C . SER A 1 81 ? 2.454 3.225 -10.158 1.00 82.06 81 SER A C 1
ATOM 647 O O . SER A 1 81 ? 1.462 2.524 -9.947 1.00 82.06 81 SER A O 1
ATOM 649 N N . ALA A 1 82 ? 2.641 4.388 -9.525 1.00 82.00 82 ALA A N 1
ATOM 650 C CA . ALA A 1 82 ? 1.712 4.896 -8.519 1.00 82.00 82 ALA A CA 1
ATOM 651 C C . ALA A 1 82 ? 0.318 5.197 -9.096 1.00 82.00 82 ALA A C 1
ATOM 653 O O . ALA A 1 82 ? -0.689 4.879 -8.465 1.00 82.00 82 ALA A O 1
ATOM 654 N N . LYS A 1 83 ? 0.231 5.762 -10.308 1.00 81.12 83 LYS A N 1
ATOM 655 C CA . LYS A 1 83 ? -1.046 6.029 -10.995 1.00 81.12 83 LYS A CA 1
ATOM 656 C C . LYS A 1 83 ? -1.791 4.749 -11.357 1.00 81.12 83 LYS A C 1
ATOM 658 O O . LYS A 1 83 ? -3.006 4.690 -11.179 1.00 81.12 83 LYS A O 1
ATOM 663 N N . ASP A 1 84 ? -1.095 3.728 -11.842 1.00 86.62 84 ASP A N 1
ATOM 664 C CA . ASP A 1 84 ? -1.725 2.448 -12.180 1.00 86.62 84 ASP A CA 1
ATOM 665 C C . ASP A 1 84 ? -2.225 1.726 -10.926 1.00 86.62 84 ASP A C 1
ATOM 667 O O . ASP A 1 84 ? -3.348 1.214 -10.900 1.00 86.62 84 ASP A O 1
ATOM 671 N N . ALA A 1 85 ? -1.456 1.780 -9.839 1.00 85.12 85 ALA A N 1
ATOM 672 C CA . ALA A 1 85 ? -1.911 1.282 -8.552 1.00 85.12 85 ALA A CA 1
ATOM 673 C C . ALA A 1 85 ? -3.112 2.080 -8.007 1.00 85.12 85 ALA A C 1
ATOM 675 O O . ALA A 1 85 ? -4.083 1.490 -7.529 1.00 85.12 85 ALA A O 1
ATOM 676 N N . GLN A 1 86 ? -3.114 3.407 -8.150 1.00 81.94 86 GLN A N 1
ATOM 677 C CA . GLN A 1 86 ? -4.256 4.241 -7.775 1.00 81.94 86 GLN A CA 1
ATOM 678 C C . GLN A 1 86 ? -5.514 3.883 -8.579 1.00 81.94 86 GLN A C 1
ATOM 680 O O . GLN A 1 86 ? -6.597 3.790 -8.003 1.00 81.94 86 GLN A O 1
ATOM 685 N N . ARG A 1 87 ? -5.392 3.628 -9.888 1.00 84.25 87 ARG A N 1
ATOM 686 C CA . ARG A 1 87 ? -6.518 3.180 -10.728 1.00 84.25 87 ARG A CA 1
ATOM 687 C C . ARG A 1 87 ? -7.106 1.863 -1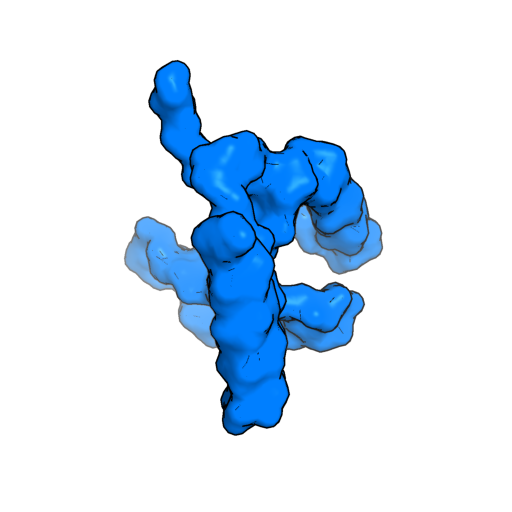0.232 1.00 84.25 87 ARG A C 1
ATOM 689 O O . ARG A 1 87 ? -8.318 1.781 -10.062 1.00 84.25 87 ARG A O 1
ATOM 696 N N . LYS A 1 88 ? -6.264 0.877 -9.906 1.00 86.75 88 LYS A N 1
ATOM 697 C CA . LYS A 1 88 ? -6.725 -0.400 -9.335 1.00 86.75 88 LYS A CA 1
ATOM 698 C C . LYS A 1 88 ? -7.493 -0.200 -8.022 1.00 86.75 88 LYS A C 1
ATOM 700 O O . LYS A 1 88 ? -8.482 -0.880 -7.775 1.00 86.75 88 LYS A O 1
ATOM 705 N N . LEU A 1 89 ? -7.077 0.751 -7.182 1.00 85.19 89 LEU A N 1
ATOM 706 C CA . LEU A 1 89 ? -7.814 1.095 -5.958 1.00 85.19 89 LEU A CA 1
ATOM 707 C C . LEU A 1 89 ? -9.170 1.740 -6.260 1.00 85.19 89 LEU A C 1
ATOM 709 O O . LEU A 1 89 ? -10.161 1.383 -5.626 1.00 85.19 89 LEU A O 1
ATOM 713 N N . GLN A 1 90 ? -9.236 2.629 -7.253 1.00 83.81 90 GLN A N 1
ATOM 714 C CA . GLN A 1 90 ? -10.492 3.250 -7.684 1.00 83.81 90 GLN A CA 1
ATOM 715 C C . GLN A 1 90 ? -11.487 2.214 -8.225 1.00 83.81 90 GLN A C 1
ATOM 717 O O . GLN A 1 90 ? -12.673 2.294 -7.913 1.00 83.81 90 GLN A O 1
ATOM 722 N N . GLU A 1 91 ? -11.017 1.208 -8.967 1.00 84.62 91 GLU A N 1
ATOM 723 C CA . GLU A 1 91 ? -11.839 0.083 -9.445 1.00 84.62 91 GLU A CA 1
ATOM 724 C C . GLU A 1 91 ? -12.415 -0.759 -8.295 1.00 84.62 91 GLU A C 1
ATOM 726 O O . GLU A 1 91 ? -13.524 -1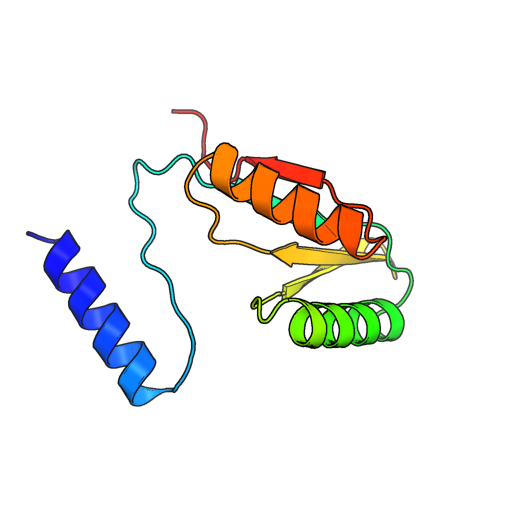.279 -8.400 1.00 84.62 91 GLU A O 1
ATOM 731 N N . LEU A 1 92 ? -11.698 -0.843 -7.170 1.00 82.00 92 LEU A N 1
ATOM 732 C CA . LEU A 1 92 ? -12.166 -1.481 -5.935 1.00 82.00 92 LEU A CA 1
ATOM 733 C C . LEU A 1 92 ? -13.083 -0.572 -5.093 1.00 82.00 92 LEU A C 1
ATOM 735 O O . LEU A 1 92 ? -13.492 -0.958 -3.999 1.00 82.00 92 LEU A O 1
ATOM 739 N N . GLY A 1 93 ? -13.397 0.635 -5.572 1.00 81.19 93 GLY A N 1
ATOM 740 C CA . GLY A 1 93 ? -14.180 1.629 -4.835 1.00 81.19 93 GLY A CA 1
ATOM 741 C C . GLY A 1 93 ? -13.418 2.281 -3.676 1.00 81.19 93 GLY A C 1
ATOM 742 O O . GLY A 1 93 ? -14.031 2.921 -2.823 1.00 81.19 93 GLY A O 1
ATOM 743 N N . CYS A 1 94 ? -12.094 2.127 -3.624 1.00 76.31 94 CYS A N 1
ATOM 744 C CA . CYS A 1 94 ? -11.244 2.729 -2.608 1.00 76.31 94 CYS A CA 1
ATOM 745 C C . CYS A 1 94 ? -10.750 4.097 -3.085 1.00 76.31 94 CYS A C 1
ATOM 747 O O . CYS A 1 94 ? -10.011 4.201 -4.066 1.00 76.31 94 CYS A O 1
ATOM 749 N N . TRP A 1 95 ? -11.116 5.156 -2.364 1.00 72.88 95 TRP A N 1
ATOM 750 C CA . TRP A 1 95 ? -10.550 6.478 -2.611 1.00 72.88 95 TRP A CA 1
ATOM 751 C C . TRP A 1 95 ? -9.149 6.575 -1.999 1.00 72.88 95 TRP A C 1
ATOM 753 O O . TRP A 1 95 ? -8.941 6.169 -0.858 1.00 72.88 95 TRP A O 1
ATOM 763 N N . SER A 1 96 ? -8.178 7.081 -2.757 1.00 73.06 96 SER A N 1
ATOM 764 C CA . SER A 1 96 ? -6.781 7.174 -2.329 1.00 73.06 96 SER A CA 1
ATOM 765 C C . SER A 1 96 ? -6.055 8.330 -3.014 1.00 73.06 96 SER A C 1
ATOM 767 O O . SER A 1 96 ? -6.399 8.731 -4.134 1.00 73.06 96 SER A O 1
ATOM 769 N N . THR A 1 97 ? -5.026 8.855 -2.352 1.00 66.50 97 THR A N 1
ATOM 770 C CA . THR A 1 97 ? -4.103 9.854 -2.902 1.00 66.50 97 THR A CA 1
ATOM 771 C C . THR A 1 97 ? -2.727 9.222 -3.101 1.00 66.50 97 THR A C 1
ATOM 773 O O . THR A 1 97 ? -2.340 8.330 -2.352 1.00 66.50 97 THR A O 1
ATOM 776 N N . TYR A 1 98 ? -1.972 9.642 -4.117 1.00 59.88 98 TYR A N 1
ATOM 777 C CA . TYR A 1 98 ? -0.562 9.268 -4.244 1.00 59.88 98 TYR A CA 1
ATOM 778 C C . TYR A 1 98 ? 0.313 10.473 -3.911 1.00 59.88 98 TYR A C 1
ATOM 780 O O . TYR A 1 98 ? -0.005 11.610 -4.260 1.00 59.88 98 TYR A O 1
ATOM 788 N N . VAL A 1 99 ? 1.406 10.222 -3.202 1.00 66.62 99 VAL A N 1
ATOM 789 C CA . VAL A 1 99 ? 2.310 11.237 -2.665 1.00 66.62 99 VAL A CA 1
ATOM 790 C C . VAL A 1 99 ? 3.730 10.844 -3.046 1.00 66.62 99 VAL A C 1
ATOM 792 O O . VAL A 1 99 ? 4.132 9.699 -2.848 1.00 66.62 99 VAL A O 1
ATOM 795 N N . PHE A 1 100 ? 4.493 11.784 -3.598 1.00 54.94 100 PHE A N 1
ATOM 796 C CA . PHE A 1 100 ? 5.919 11.590 -3.859 1.00 54.94 100 PHE A CA 1
ATOM 797 C C . PHE A 1 100 ? 6.673 11.400 -2.535 1.00 54.94 100 PHE A C 1
ATOM 799 O O . 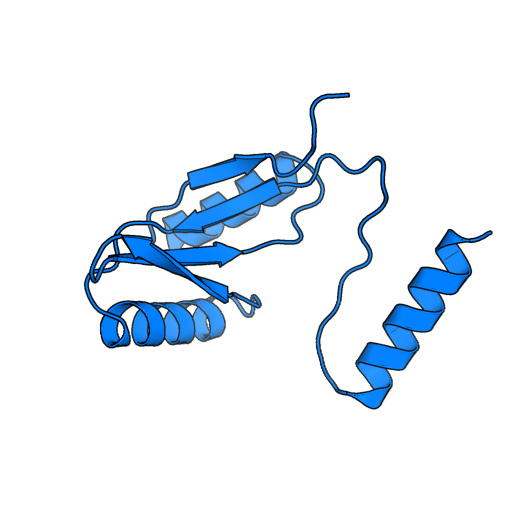PHE A 1 100 ? 6.456 12.170 -1.597 1.00 54.94 100 PHE A O 1
ATOM 806 N N . THR A 1 101 ? 7.515 10.369 -2.434 1.00 60.50 101 THR A N 1
ATOM 807 C CA . THR A 1 101 ? 8.307 10.071 -1.226 1.00 60.50 101 THR A CA 1
ATOM 808 C C . THR A 1 101 ? 9.754 10.530 -1.317 1.00 60.50 101 THR A C 1
ATOM 810 O O . THR A 1 101 ? 10.436 10.514 -0.296 1.00 60.50 101 THR A O 1
ATOM 813 N N . GLY A 1 102 ? 10.216 10.973 -2.489 1.00 52.62 102 GLY A N 1
ATOM 814 C C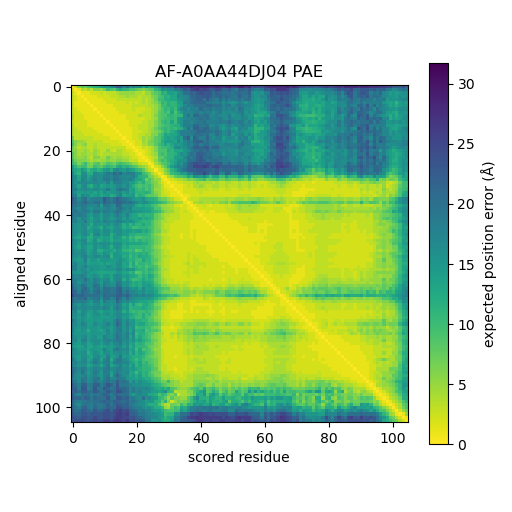A . GLY A 1 102 ? 11.569 11.496 -2.650 1.00 52.62 102 GLY A CA 1
ATOM 815 C C . GLY A 1 102 ? 11.775 12.862 -1.988 1.00 52.62 102 GLY A C 1
ATOM 816 O O . GLY A 1 102 ? 10.873 13.702 -1.935 1.00 52.62 102 GLY A O 1
ATOM 817 N N . GLU A 1 103 ? 12.997 13.104 -1.516 1.00 40.91 103 GLU A N 1
ATOM 818 C CA . GLU A 1 103 ? 13.471 14.455 -1.221 1.00 40.91 103 GLU A CA 1
ATOM 819 C C . GLU A 1 103 ? 13.644 15.226 -2.542 1.00 40.91 103 GLU A C 1
ATOM 821 O O . GLU A 1 103 ? 14.157 14.685 -3.526 1.00 40.91 103 GLU A O 1
ATOM 826 N N . TYR A 1 104 ? 13.216 16.494 -2.581 1.00 37.97 104 TYR A N 1
ATOM 827 C CA . TYR A 1 104 ? 13.654 17.410 -3.636 1.00 37.97 104 TYR A CA 1
ATOM 828 C C . TYR A 1 104 ? 15.182 17.515 -3.536 1.00 37.97 104 TYR A C 1
ATOM 830 O O . TYR A 1 104 ? 15.682 18.006 -2.523 1.00 37.97 104 TYR A O 1
ATOM 838 N N . LYS A 1 105 ? 15.909 17.028 -4.547 1.00 35.88 105 LYS A N 1
ATOM 839 C CA . LYS A 1 105 ? 17.331 17.360 -4.706 1.00 35.88 105 LYS A CA 1
ATOM 840 C C . LYS A 1 105 ? 17.498 18.843 -5.023 1.00 35.88 105 LYS A C 1
ATOM 842 O O . LYS A 1 105 ? 16.680 19.365 -5.816 1.00 35.88 105 LYS A O 1
#

Radius of gyration: 15.31 Å; Cα contacts (8 Å, |Δi|>4): 151; chains: 1; bounding box: 43×34×32 Å

pLDDT: mean 77.39, std 13.11, range [35.88, 93.38]